Protein AF-A0A850VFR0-F1 (afdb_monomer_lite)

Foldseek 3Di:
DDPVVVVVVVVVVVVVVVVVVVVVVVVVVVVVQVVQLVVLVVVLVVVVVVQVVVCCCQCPVVVHDDDRDDDPSSPDRDDPD

Secondary structure (DSSP, 8-state):
--HHHHHHHHHHHHHHHHHHHHHHHHHHHHHHHHHHHHHHHHHHHHHHHHHHHHHHIIIIIS---------GGGS-S----

pLDDT: mean 93.56, std 8.0, range [52.59, 98.06]

Sequence (81 aa):
QSLESELERVTGLFQETRSRMRHLMRSSAERFRQVWLVNEEEAKALIREALDADRIIHVQQLGMPWEEPHFWFMDNVGPLG

Organism: NCBI:txid667144

InterPro domains:
  IPR039750 Dynein regulatory complex protein [PTHR21625] (1-79)

Structure (mmCIF, N/CA/C/O backbone):
data_AF-A0A850VFR0-F1
#
_entry.id   AF-A0A850VFR0-F1
#
loop_
_atom_site.group_PDB
_atom_site.id
_atom_site.type_symbol
_atom_site.label_atom_id
_atom_site.label_alt_id
_atom_site.label_comp_id
_atom_site.label_asym_id
_atom_site.label_entity_id
_atom_site.label_seq_id
_atom_site.pdbx_PDB_ins_code
_atom_site.Cartn_x
_atom_site.Cartn_y
_atom_site.Cartn_z
_atom_site.occupancy
_atom_site.B_iso_or_equiv
_atom_site.auth_seq_id
_atom_site.auth_comp_id
_atom_site.auth_asym_id
_atom_site.auth_atom_id
_atom_site.pdbx_PDB_model_num
ATOM 1 N N . GLN A 1 1 ? -23.274 6.140 50.455 1.00 65.62 1 GLN A N 1
ATOM 2 C CA . GLN A 1 1 ? -23.292 5.673 49.052 1.00 65.62 1 GLN A CA 1
ATOM 3 C C . GLN A 1 1 ? -23.440 4.157 49.088 1.00 65.62 1 GLN A C 1
ATOM 5 O O . GLN A 1 1 ? -22.845 3.554 49.971 1.00 65.62 1 GLN A O 1
ATOM 10 N N . SER A 1 2 ? -24.307 3.572 48.254 1.00 90.31 2 SER A N 1
ATOM 11 C CA . SER A 1 2 ? -24.587 2.123 48.251 1.00 90.31 2 SER A CA 1
ATOM 12 C C . SER A 1 2 ? -23.723 1.409 47.212 1.00 90.31 2 SER A C 1
ATOM 14 O O . SER A 1 2 ? -23.480 1.965 46.141 1.00 90.31 2 SER A O 1
ATOM 16 N N . LEU A 1 3 ? -23.326 0.170 47.508 1.00 93.12 3 LEU A N 1
ATOM 17 C CA . LEU A 1 3 ? -22.549 -0.700 46.621 1.00 93.12 3 LEU A CA 1
ATOM 18 C C . LEU A 1 3 ? -23.236 -0.903 45.254 1.00 93.12 3 LEU A C 1
ATOM 20 O O . LEU A 1 3 ? -22.573 -0.932 44.222 1.00 93.12 3 LEU A O 1
ATOM 24 N N . GLU A 1 4 ? -24.571 -0.979 45.231 1.00 95.19 4 GLU A N 1
ATOM 25 C CA . GLU A 1 4 ? -25.363 -1.089 43.994 1.00 95.19 4 GLU A CA 1
ATOM 26 C C . GLU A 1 4 ? -25.195 0.128 43.076 1.00 95.19 4 GLU A C 1
ATOM 28 O O . GLU A 1 4 ? -25.038 -0.023 41.867 1.00 95.19 4 GLU A O 1
ATOM 33 N N . S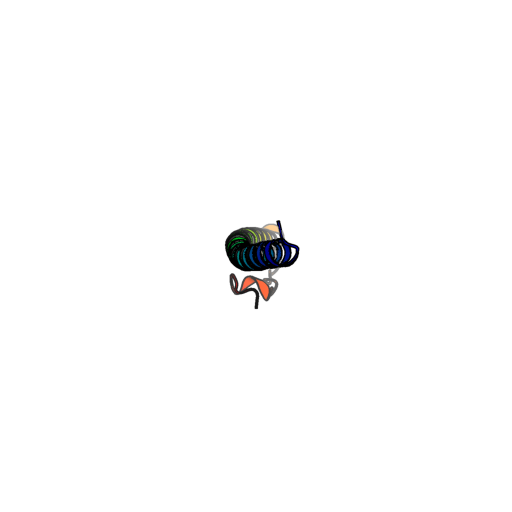ER A 1 5 ? -25.155 1.335 43.649 1.00 94.62 5 SER A N 1
ATOM 34 C CA . SER A 1 5 ? -24.970 2.570 42.878 1.00 94.62 5 SER A CA 1
ATOM 35 C C . SER A 1 5 ? -23.570 2.644 42.261 1.00 94.62 5 SER A C 1
ATOM 37 O O . SER A 1 5 ? -23.405 3.106 41.130 1.00 94.62 5 SER A O 1
ATOM 39 N N . GLU A 1 6 ? -22.551 2.153 42.970 1.00 95.56 6 GLU A N 1
ATOM 40 C CA . GLU A 1 6 ? -21.197 2.059 42.421 1.00 95.56 6 GLU A CA 1
ATOM 41 C C . GLU A 1 6 ? -21.100 1.009 41.310 1.00 95.56 6 GLU A C 1
ATOM 43 O O . GLU A 1 6 ? -20.468 1.273 40.285 1.00 95.56 6 GLU A O 1
ATOM 48 N N . LEU A 1 7 ? -21.760 -0.142 41.472 1.00 96.25 7 LEU A N 1
ATOM 49 C CA . LEU A 1 7 ? -21.811 -1.196 40.459 1.00 96.25 7 LEU A CA 1
ATOM 50 C C . LEU A 1 7 ? -22.483 -0.715 39.165 1.00 96.25 7 LEU A C 1
ATOM 52 O O . LEU A 1 7 ? -21.954 -0.944 38.073 1.00 96.25 7 LEU A O 1
ATOM 56 N N . GLU A 1 8 ? -23.615 -0.019 39.271 1.00 96.75 8 GLU A N 1
ATOM 57 C CA . GLU A 1 8 ? -24.318 0.556 38.121 1.00 96.75 8 GLU A CA 1
ATOM 58 C C . GLU A 1 8 ? -23.443 1.590 37.401 1.00 96.75 8 GLU A C 1
ATOM 60 O O . GLU A 1 8 ? -23.270 1.531 36.179 1.00 96.75 8 GLU A O 1
ATOM 65 N N . ARG A 1 9 ? -22.787 2.475 38.163 1.00 97.00 9 ARG A N 1
ATOM 66 C CA . ARG A 1 9 ? -21.860 3.475 37.619 1.00 97.00 9 ARG A CA 1
ATOM 67 C C . ARG A 1 9 ? -20.696 2.828 36.869 1.00 97.00 9 ARG A C 1
ATOM 69 O O . ARG A 1 9 ? -20.377 3.241 35.754 1.00 97.00 9 ARG A O 1
ATOM 76 N N . VAL A 1 10 ? -20.052 1.821 37.462 1.00 97.19 10 VAL A N 1
ATOM 77 C CA . VAL A 1 10 ? -18.927 1.104 36.836 1.00 97.19 10 VAL A CA 1
ATOM 78 C C . VAL A 1 10 ? -19.385 0.375 35.572 1.00 97.19 10 VAL A C 1
ATOM 80 O O . VAL A 1 10 ? -18.697 0.422 34.551 1.00 97.19 10 VAL A O 1
ATOM 83 N N . THR A 1 11 ? -20.571 -0.231 35.600 1.00 97.81 11 THR A N 1
ATOM 84 C CA . THR A 1 11 ? -21.154 -0.898 34.431 1.00 97.81 11 THR A CA 1
ATOM 85 C C . THR A 1 11 ? -21.418 0.092 33.295 1.00 97.81 11 THR A C 1
ATOM 87 O O . THR A 1 11 ? -21.077 -0.1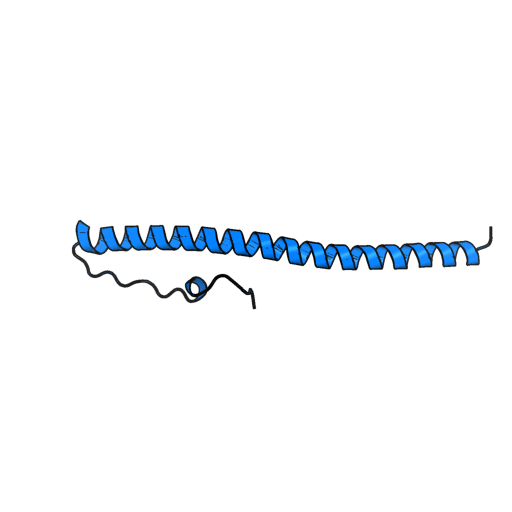94 32.145 1.00 97.81 11 THR A O 1
ATOM 90 N N . GLY A 1 12 ? -21.950 1.279 33.601 1.00 97.62 12 GLY A N 1
ATOM 91 C CA . GLY A 1 12 ? -22.145 2.355 32.626 1.00 97.62 12 GLY A CA 1
ATOM 92 C C . GLY A 1 12 ? -20.836 2.793 31.965 1.00 97.62 12 GLY A C 1
ATOM 93 O O . GLY A 1 12 ? -20.735 2.810 30.735 1.00 97.62 12 GLY A O 1
ATOM 94 N N . LEU A 1 13 ? -19.798 3.043 32.770 1.00 97.62 13 LEU A N 1
ATOM 95 C CA . LEU A 1 13 ? -18.466 3.415 32.273 1.00 97.62 13 LEU A CA 1
ATOM 96 C C . LEU A 1 13 ? -17.849 2.329 31.382 1.00 97.62 13 LEU A C 1
ATOM 98 O O . LEU A 1 13 ? -17.220 2.635 30.363 1.00 97.62 13 LEU A O 1
ATOM 102 N N . PHE A 1 14 ? -18.044 1.056 31.733 1.00 97.62 14 PHE A N 1
ATOM 103 C CA . PHE A 1 14 ? -17.567 -0.062 30.926 1.00 97.62 14 PHE A CA 1
ATOM 104 C C . PHE A 1 14 ? -18.259 -0.110 29.559 1.00 97.62 14 PHE A C 1
ATOM 106 O O . PHE A 1 14 ? -17.591 -0.248 28.531 1.00 97.62 14 PHE A O 1
ATOM 113 N N . GLN A 1 15 ? -19.587 0.039 29.518 1.00 98.06 15 GLN A N 1
ATOM 114 C CA . GLN A 1 15 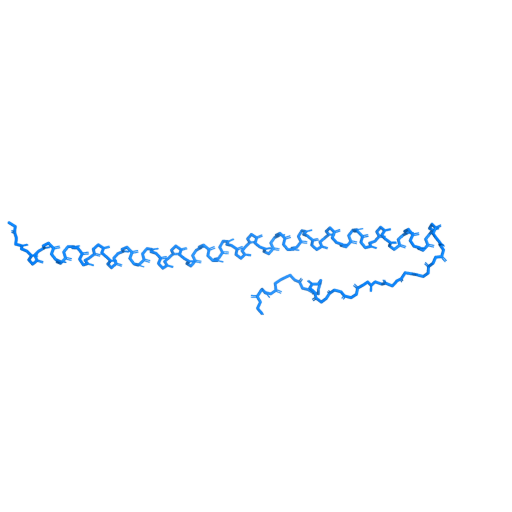? -20.330 0.028 28.256 1.00 98.06 15 GLN A CA 1
ATOM 115 C C . GLN A 1 15 ? -19.949 1.200 27.353 1.00 98.06 15 GLN A C 1
ATOM 117 O O . GLN A 1 15 ? -19.767 1.012 26.146 1.00 98.06 15 GLN A O 1
ATOM 122 N N . GLU A 1 16 ? -19.768 2.384 27.933 1.00 97.81 16 GLU A N 1
ATOM 123 C CA . GLU A 1 16 ? -19.313 3.562 27.206 1.00 97.81 16 GLU A CA 1
ATOM 124 C C . GLU A 1 16 ? -17.908 3.354 26.625 1.00 97.81 16 GLU A C 1
ATOM 126 O O . GLU A 1 16 ? -17.697 3.549 25.424 1.00 97.81 16 GLU A O 1
ATOM 131 N N . THR A 1 17 ? -16.967 2.874 27.442 1.00 97.94 17 THR A N 1
ATOM 132 C CA . THR A 1 17 ? -15.596 2.559 27.009 1.00 97.94 17 THR A CA 1
ATOM 133 C C . THR A 1 17 ? -15.601 1.546 25.868 1.00 97.94 17 THR A C 1
ATOM 135 O O . THR A 1 17 ? -14.965 1.764 24.835 1.00 97.94 17 THR A O 1
ATOM 138 N N . ARG A 1 18 ? -16.388 0.472 26.000 1.00 97.62 18 ARG A N 1
ATOM 139 C CA . ARG A 1 18 ? -16.539 -0.552 24.961 1.00 97.62 18 ARG A CA 1
ATOM 140 C C . ARG A 1 18 ? -17.102 0.033 23.664 1.00 97.62 18 ARG A C 1
ATOM 142 O O . ARG A 1 18 ? -16.668 -0.351 22.579 1.00 97.62 18 ARG A O 1
ATOM 149 N N . SER A 1 19 ? -18.051 0.963 23.758 1.00 97.75 19 SER A N 1
ATOM 150 C CA . SER A 1 19 ? -18.601 1.649 22.587 1.00 97.75 19 SER A CA 1
ATOM 151 C C . SER A 1 19 ? -17.547 2.503 21.884 1.00 97.75 19 SER A C 1
ATOM 153 O O . SER A 1 19 ? -17.338 2.355 20.678 1.00 97.75 19 SER A O 1
ATOM 155 N N . ARG A 1 20 ? -16.810 3.321 22.644 1.00 97.88 20 ARG A N 1
ATOM 156 C CA . ARG A 1 20 ? -15.716 4.153 22.122 1.00 97.88 20 ARG A CA 1
ATOM 157 C C . ARG A 1 20 ? -14.632 3.308 21.450 1.00 97.88 20 ARG A C 1
ATOM 159 O O . ARG A 1 20 ? -14.201 3.651 20.354 1.00 97.88 20 ARG A O 1
ATOM 166 N N . MET A 1 21 ? -14.255 2.171 22.041 1.00 97.38 21 MET A N 1
ATOM 167 C CA . MET A 1 21 ? -13.288 1.241 21.443 1.00 97.38 21 MET A CA 1
ATOM 168 C C . MET A 1 21 ? -13.742 0.728 20.074 1.00 97.38 21 MET A C 1
ATOM 170 O O . MET A 1 21 ? -12.957 0.756 19.131 1.00 97.38 21 MET A O 1
ATOM 174 N N . ARG A 1 22 ? -15.011 0.323 19.917 1.00 97.75 22 ARG A N 1
ATOM 175 C CA . ARG A 1 22 ? -15.530 -0.120 18.609 1.00 97.75 22 ARG A CA 1
ATOM 176 C C . ARG A 1 22 ? -15.443 0.979 17.550 1.00 97.75 22 ARG A C 1
ATOM 178 O O . ARG A 1 22 ? -15.052 0.703 16.417 1.00 97.75 22 ARG A O 1
ATOM 185 N N . HIS A 1 23 ? -15.789 2.213 17.914 1.00 96.88 23 HIS A N 1
ATOM 186 C CA . HIS A 1 23 ? -15.681 3.354 17.004 1.00 96.88 23 HIS A CA 1
ATOM 187 C C . HIS A 1 23 ? -14.229 3.634 16.608 1.00 96.88 23 HIS A C 1
ATOM 189 O O . HIS A 1 23 ? -13.951 3.813 15.422 1.00 96.88 23 HIS A O 1
ATOM 195 N N . LEU A 1 24 ? -13.305 3.601 17.575 1.00 97.12 24 LEU A N 1
ATOM 196 C CA . LEU A 1 24 ? -11.876 3.769 17.319 1.00 97.12 24 LEU A CA 1
ATOM 197 C C . LEU A 1 24 ? -11.344 2.680 16.390 1.00 97.12 24 LEU A C 1
ATOM 199 O O . LEU A 1 24 ? -10.748 3.009 15.375 1.00 97.12 24 LEU A O 1
ATOM 203 N N . MET A 1 25 ? -11.629 1.404 16.660 1.00 97.12 25 MET A N 1
ATOM 204 C CA . MET A 1 25 ? -11.184 0.299 15.802 1.00 97.12 25 MET A CA 1
ATOM 205 C C . MET A 1 25 ? -11.672 0.458 14.359 1.00 97.12 25 MET A C 1
ATOM 207 O O . MET A 1 25 ? -10.901 0.257 13.422 1.00 97.12 25 MET A O 1
ATOM 211 N N . ARG A 1 26 ? -12.934 0.865 14.170 1.00 96.19 26 ARG A N 1
ATOM 212 C CA . ARG A 1 26 ? -13.493 1.107 12.834 1.00 96.19 26 ARG A CA 1
ATOM 213 C C . ARG A 1 26 ? -12.773 2.250 12.120 1.00 96.19 26 ARG A C 1
ATOM 215 O O . ARG A 1 26 ? -12.361 2.078 10.976 1.00 96.19 26 ARG A O 1
ATOM 222 N N . SER A 1 27 ? -12.603 3.385 12.798 1.00 96.25 27 SER A N 1
ATOM 223 C CA . SER A 1 27 ? -11.925 4.558 12.237 1.00 96.25 27 SER A CA 1
ATOM 224 C C . SER A 1 27 ? -10.451 4.275 11.937 1.00 96.25 27 SER A C 1
ATOM 226 O O . SER A 1 27 ? -9.959 4.643 10.873 1.00 96.25 27 SER A O 1
ATOM 228 N N . SER A 1 28 ? -9.754 3.559 12.820 1.00 96.31 28 SER A N 1
ATOM 229 C CA . SER A 1 28 ? -8.368 3.146 12.608 1.00 96.31 28 SER A CA 1
ATOM 230 C C . SER A 1 28 ? -8.230 2.227 11.398 1.00 96.31 28 SER A C 1
ATOM 232 O O . SER A 1 28 ? -7.335 2.443 10.588 1.00 96.31 28 SER A O 1
ATOM 234 N N . ALA A 1 29 ? -9.123 1.247 11.230 1.00 94.19 29 ALA A N 1
ATOM 235 C CA . ALA A 1 29 ? -9.101 0.348 10.076 1.00 94.19 29 ALA A CA 1
ATOM 236 C C . ALA A 1 29 ? -9.397 1.073 8.751 1.00 94.19 29 ALA A C 1
ATOM 238 O O . ALA A 1 29 ? -8.863 0.709 7.705 1.00 94.19 29 ALA A O 1
ATOM 239 N N . GLU A 1 30 ? -10.258 2.089 8.775 1.00 93.81 30 GLU A N 1
ATOM 240 C CA . GLU A 1 30 ? -10.523 2.944 7.616 1.00 93.81 30 GLU A CA 1
ATOM 241 C C . GLU A 1 30 ? -9.316 3.820 7.271 1.00 93.81 30 GLU A C 1
ATOM 243 O O . GLU A 1 30 ? -8.860 3.808 6.129 1.00 93.81 30 GLU A O 1
ATOM 248 N N . ARG A 1 31 ? -8.739 4.502 8.266 1.00 95.44 31 ARG A N 1
ATOM 249 C CA . ARG A 1 31 ? -7.544 5.333 8.081 1.00 95.44 31 ARG A CA 1
ATOM 250 C C . ARG A 1 31 ? -6.355 4.511 7.592 1.00 95.44 31 ARG A C 1
ATOM 252 O O . ARG A 1 31 ? -5.637 4.950 6.701 1.00 95.44 31 ARG A O 1
ATOM 259 N N . PHE A 1 32 ? -6.155 3.321 8.157 1.00 94.31 32 PHE A N 1
ATOM 260 C CA . PHE A 1 32 ? -5.112 2.403 7.713 1.00 94.31 32 PHE A CA 1
ATOM 261 C C . PHE A 1 32 ? -5.288 2.043 6.236 1.00 94.31 32 PHE A C 1
ATOM 263 O O . PHE A 1 32 ? -4.337 2.162 5.474 1.00 94.31 32 PHE A O 1
ATOM 270 N N . ARG A 1 33 ? -6.508 1.678 5.813 1.00 93.25 33 ARG A N 1
ATOM 271 C CA . ARG A 1 33 ? -6.794 1.366 4.405 1.00 93.25 33 ARG A CA 1
ATOM 272 C C . ARG A 1 33 ? -6.522 2.544 3.476 1.00 93.25 33 ARG A C 1
ATOM 274 O O . ARG A 1 33 ? -5.942 2.340 2.421 1.00 93.25 33 ARG A O 1
ATOM 281 N N . GLN A 1 34 ? -6.903 3.759 3.864 1.00 93.19 34 GLN A N 1
ATOM 282 C CA . GLN A 1 34 ? -6.636 4.954 3.058 1.00 93.19 34 GLN A CA 1
ATOM 283 C C . GLN A 1 34 ? -5.134 5.170 2.845 1.00 93.19 34 GLN A C 1
ATOM 285 O O . GLN A 1 34 ? -4.699 5.339 1.712 1.00 93.19 34 GLN A O 1
ATOM 290 N N . VAL A 1 35 ? -4.342 5.119 3.921 1.00 95.62 35 VAL A N 1
ATOM 291 C CA . VAL A 1 35 ? -2.881 5.282 3.837 1.00 95.62 35 VAL A CA 1
ATOM 292 C C . VAL A 1 35 ? -2.247 4.146 3.039 1.00 95.62 35 VAL A C 1
ATOM 294 O O . VAL A 1 35 ? -1.365 4.386 2.224 1.00 95.62 35 VAL A O 1
ATOM 297 N N . TRP A 1 36 ? -2.717 2.916 3.242 1.00 94.38 36 TRP A N 1
ATOM 298 C CA . TRP A 1 36 ? -2.224 1.762 2.505 1.00 94.38 36 TRP A CA 1
ATOM 299 C C . TRP A 1 36 ? -2.408 1.922 0.995 1.00 94.38 36 TRP A C 1
ATOM 301 O O . TRP A 1 36 ? -1.449 1.724 0.261 1.00 94.38 36 TRP A O 1
ATOM 311 N N . LEU A 1 37 ? -3.604 2.306 0.536 1.00 93.81 37 LEU A N 1
ATOM 312 C CA . LEU A 1 37 ? -3.897 2.437 -0.896 1.00 93.81 37 LEU A CA 1
ATOM 313 C C . LEU A 1 37 ? -3.001 3.476 -1.574 1.00 93.81 37 LEU A C 1
ATOM 315 O O . LEU A 1 37 ? -2.491 3.218 -2.659 1.00 93.81 37 LEU A O 1
ATOM 319 N N . VAL A 1 38 ? -2.766 4.613 -0.913 1.00 94.94 38 VAL A N 1
ATOM 320 C CA . VAL A 1 38 ? -1.868 5.656 -1.432 1.00 94.94 38 VAL A CA 1
ATOM 321 C C . VAL A 1 38 ? -0.434 5.133 -1.533 1.00 94.94 38 VAL A C 1
ATOM 323 O O . VAL A 1 38 ? 0.204 5.277 -2.571 1.00 94.94 38 VAL A O 1
ATOM 326 N N . ASN A 1 39 ? 0.059 4.467 -0.486 1.00 96.19 39 ASN A N 1
ATOM 327 C CA . ASN A 1 39 ? 1.413 3.913 -0.488 1.00 96.19 39 ASN A CA 1
ATOM 328 C C . ASN A 1 39 ? 1.580 2.790 -1.523 1.00 96.19 39 ASN A C 1
ATOM 330 O O . ASN A 1 39 ? 2.638 2.655 -2.130 1.00 96.19 39 ASN A O 1
ATOM 334 N N . GLU A 1 40 ? 0.554 1.958 -1.702 1.00 95.56 40 GLU A N 1
ATOM 335 C CA . GLU A 1 40 ? 0.537 0.879 -2.686 1.00 95.56 40 GLU A CA 1
ATOM 336 C C . GLU A 1 40 ? 0.599 1.435 -4.111 1.00 95.56 40 GLU A C 1
ATOM 338 O O . GLU A 1 40 ? 1.366 0.934 -4.932 1.00 95.56 40 GLU A O 1
ATOM 343 N N . GLU A 1 41 ? -0.168 2.487 -4.397 1.00 95.06 41 GLU A N 1
ATOM 344 C CA . GLU A 1 41 ? -0.131 3.187 -5.680 1.00 95.06 41 GLU A CA 1
ATOM 345 C C . GLU A 1 41 ? 1.250 3.799 -5.954 1.00 95.06 41 GLU A C 1
ATOM 347 O O . GLU A 1 41 ? 1.820 3.575 -7.025 1.00 95.06 41 GLU A O 1
ATOM 352 N N . GLU A 1 42 ? 1.823 4.496 -4.970 1.00 96.94 42 GLU A N 1
ATOM 353 C CA . GLU A 1 42 ? 3.147 5.117 -5.076 1.00 96.94 42 GLU A CA 1
ATOM 354 C C . GLU A 1 42 ? 4.253 4.073 -5.291 1.00 96.94 42 GLU A C 1
ATOM 356 O O . GLU A 1 42 ? 5.069 4.196 -6.206 1.00 96.94 42 GLU A O 1
ATOM 361 N N . ALA A 1 43 ? 4.246 2.986 -4.515 1.00 96.44 43 ALA A N 1
ATOM 362 C CA . ALA A 1 43 ? 5.208 1.901 -4.676 1.00 96.44 43 ALA A CA 1
ATOM 363 C C . ALA A 1 43 ? 5.115 1.254 -6.067 1.00 96.44 43 ALA A C 1
ATOM 365 O O . ALA A 1 43 ? 6.138 0.968 -6.690 1.00 96.44 43 ALA A O 1
ATOM 366 N N . LYS A 1 44 ? 3.901 1.051 -6.591 1.00 95.69 44 LYS A N 1
ATOM 367 C CA . LYS A 1 44 ? 3.697 0.485 -7.934 1.00 95.69 44 LYS A CA 1
ATOM 368 C C . LYS A 1 44 ? 4.145 1.430 -9.039 1.00 95.69 44 LYS A C 1
ATOM 370 O O . LYS A 1 44 ? 4.648 0.958 -10.057 1.00 95.69 44 LYS A O 1
ATOM 375 N N . ALA A 1 45 ? 3.999 2.740 -8.855 1.00 96.69 45 ALA A N 1
ATOM 376 C CA . ALA A 1 45 ? 4.555 3.723 -9.779 1.00 96.69 45 ALA A CA 1
ATOM 377 C C . ALA A 1 45 ? 6.088 3.611 -9.849 1.00 96.69 45 ALA A C 1
ATOM 379 O O . ALA A 1 45 ? 6.634 3.472 -10.942 1.00 96.69 45 ALA A O 1
ATOM 380 N N . LEU A 1 46 ? 6.762 3.527 -8.698 1.00 98.06 46 LEU A N 1
ATOM 381 C CA . LEU A 1 46 ? 8.217 3.340 -8.637 1.00 98.06 46 LEU A CA 1
ATOM 382 C C . LEU A 1 46 ? 8.674 2.027 -9.288 1.00 98.06 46 LEU A C 1
ATOM 384 O O . LEU A 1 46 ? 9.689 1.995 -9.982 1.00 98.06 46 LEU A O 1
ATOM 388 N N . ILE A 1 47 ? 7.922 0.937 -9.106 1.00 96.56 47 ILE A N 1
ATOM 389 C CA . ILE A 1 47 ? 8.229 -0.340 -9.766 1.00 96.56 47 ILE A CA 1
ATOM 390 C C . ILE A 1 47 ? 8.135 -0.198 -11.290 1.00 96.56 47 ILE A C 1
ATOM 392 O O . ILE A 1 47 ? 9.010 -0.697 -11.993 1.00 96.56 47 ILE A O 1
ATOM 396 N N . ARG A 1 48 ? 7.121 0.503 -11.816 1.00 96.38 48 ARG A N 1
ATOM 397 C CA . ARG A 1 48 ? 6.994 0.748 -13.265 1.00 96.38 48 ARG A CA 1
ATOM 398 C C . ARG A 1 48 ? 8.167 1.556 -13.814 1.00 96.38 48 ARG A C 1
ATOM 400 O O . ARG A 1 48 ? 8.681 1.217 -14.874 1.00 96.38 48 ARG A O 1
ATOM 407 N N . GLU A 1 49 ? 8.617 2.577 -13.088 1.00 98.06 49 GLU A N 1
ATOM 408 C CA . GLU A 1 49 ? 9.808 3.348 -13.465 1.00 98.06 49 GLU A CA 1
ATOM 409 C C . GLU A 1 49 ? 11.064 2.467 -13.502 1.00 98.06 49 GLU A C 1
ATOM 411 O O . GLU A 1 49 ? 11.849 2.534 -14.449 1.00 98.06 49 GLU A O 1
ATOM 416 N N . ALA A 1 50 ? 11.233 1.589 -12.510 1.00 97.62 50 ALA A N 1
ATOM 417 C CA . ALA A 1 50 ? 12.349 0.650 -12.473 1.00 97.62 50 ALA A CA 1
ATOM 418 C C . ALA A 1 50 ? 12.302 -0.362 -13.633 1.00 97.62 50 ALA A C 1
ATOM 420 O O . ALA A 1 50 ? 13.336 -0.638 -14.238 1.00 97.62 50 ALA A O 1
ATOM 421 N N . LEU A 1 51 ? 11.117 -0.883 -13.970 1.00 97.06 51 LEU A N 1
ATOM 422 C CA . LEU A 1 51 ? 10.925 -1.800 -15.098 1.00 97.06 51 LEU A CA 1
ATOM 423 C C . LEU A 1 51 ? 11.202 -1.126 -16.445 1.00 97.06 51 LEU A C 1
ATOM 425 O O . LEU A 1 51 ? 11.810 -1.742 -17.318 1.00 97.06 51 LEU A O 1
ATOM 429 N N . ASP A 1 52 ? 10.819 0.140 -16.621 1.00 97.12 52 ASP A N 1
ATOM 430 C CA . ASP A 1 52 ? 11.145 0.869 -17.849 1.00 97.12 52 ASP A CA 1
ATOM 431 C C . ASP A 1 52 ? 12.656 1.105 -17.986 1.00 97.12 52 ASP A C 1
ATOM 433 O O . ASP A 1 52 ? 13.226 0.889 -19.059 1.00 97.12 52 ASP A O 1
ATOM 437 N N . ALA A 1 53 ? 13.331 1.461 -16.889 1.00 97.94 53 ALA A N 1
ATOM 438 C CA . ALA A 1 53 ? 14.786 1.578 -16.873 1.00 97.94 53 ALA A CA 1
ATOM 439 C C . ALA A 1 53 ? 15.469 0.238 -17.203 1.00 97.94 53 ALA A C 1
ATOM 441 O O . ALA A 1 53 ? 16.387 0.197 -18.027 1.00 97.94 53 ALA A O 1
ATOM 442 N N . ASP A 1 54 ? 14.993 -0.859 -16.611 1.00 97.31 54 A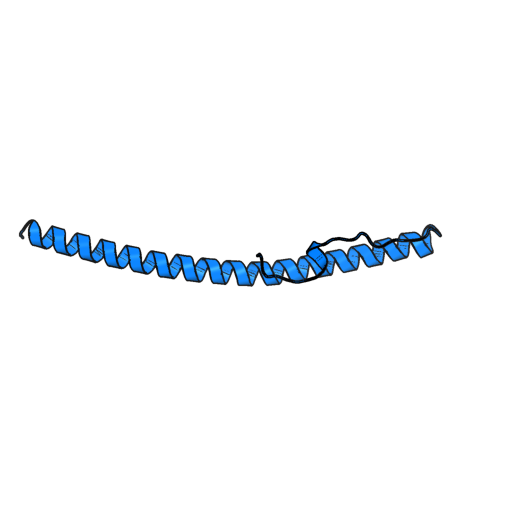SP A N 1
ATOM 443 C CA . ASP A 1 54 ? 15.492 -2.209 -16.871 1.00 97.31 54 ASP A CA 1
ATOM 444 C C . ASP A 1 54 ? 15.335 -2.601 -18.348 1.00 97.31 54 ASP A C 1
ATOM 446 O O . ASP A 1 54 ? 16.293 -3.045 -18.990 1.00 97.31 54 ASP A O 1
ATOM 450 N N . ARG A 1 55 ? 14.160 -2.329 -18.927 1.00 97.56 55 ARG A N 1
ATOM 451 C CA . ARG A 1 55 ? 13.875 -2.536 -20.351 1.00 97.56 55 ARG A CA 1
ATOM 452 C C . ARG A 1 55 ? 14.817 -1.741 -21.248 1.00 97.56 55 ARG A C 1
ATOM 454 O O . ARG A 1 55 ? 15.334 -2.280 -22.229 1.00 97.56 55 ARG A O 1
ATOM 461 N N . ILE A 1 56 ? 15.041 -0.463 -20.941 1.00 97.81 56 ILE A N 1
ATOM 462 C CA . ILE A 1 56 ? 15.940 0.406 -21.713 1.00 97.81 56 ILE A CA 1
ATOM 463 C C . ILE A 1 56 ? 17.367 -0.144 -21.689 1.00 97.81 56 ILE A C 1
ATOM 465 O O . ILE A 1 56 ? 18.000 -0.231 -22.741 1.00 97.81 56 ILE A O 1
ATOM 469 N N . ILE A 1 57 ? 17.867 -0.553 -20.522 1.00 97.69 57 ILE A N 1
ATOM 470 C CA . ILE A 1 57 ? 19.216 -1.112 -20.384 1.00 97.69 57 ILE A CA 1
ATOM 471 C C . ILE A 1 57 ? 19.344 -2.409 -21.192 1.00 97.69 57 ILE A C 1
ATOM 473 O O . ILE A 1 57 ? 20.271 -2.535 -21.996 1.00 97.69 57 ILE A O 1
ATOM 477 N N . HIS A 1 58 ? 18.397 -3.338 -21.045 1.00 98.06 58 HIS A N 1
ATOM 478 C CA . HIS A 1 58 ? 18.410 -4.613 -21.764 1.00 98.06 58 HIS A CA 1
ATOM 479 C C . HIS A 1 58 ? 18.409 -4.425 -23.281 1.00 98.06 58 HIS A C 1
ATOM 481 O O . HIS A 1 58 ? 19.290 -4.940 -23.974 1.00 98.06 58 HIS A O 1
ATOM 487 N N . VAL A 1 59 ? 17.458 -3.645 -23.796 1.00 97.25 59 VAL A N 1
ATOM 488 C CA . VAL A 1 59 ? 17.260 -3.508 -25.241 1.00 97.25 59 VAL A CA 1
ATOM 489 C C . VAL A 1 59 ? 18.327 -2.619 -25.872 1.00 97.25 59 VAL A C 1
ATOM 491 O O . VAL A 1 59 ? 18.867 -2.964 -26.920 1.00 97.25 59 VAL A O 1
ATOM 494 N N . GLN A 1 60 ? 18.633 -1.468 -25.265 1.00 95.88 60 GLN A N 1
ATOM 495 C CA . GLN A 1 60 ? 19.484 -0.461 -25.906 1.00 95.88 60 GLN A CA 1
ATOM 496 C C . GLN A 1 60 ? 20.966 -0.648 -25.595 1.00 95.88 60 GLN A C 1
ATOM 498 O O . GLN A 1 60 ? 21.788 -0.483 -26.491 1.00 95.88 60 GLN A O 1
ATOM 503 N N . GLN A 1 61 ? 21.321 -0.964 -24.346 1.00 94.88 61 GLN A N 1
ATOM 504 C CA . GLN A 1 61 ? 22.730 -1.046 -23.938 1.00 94.88 61 GLN A CA 1
ATOM 505 C C . GLN A 1 61 ? 23.302 -2.446 -24.142 1.00 94.88 61 GLN A C 1
ATOM 507 O O . GLN A 1 61 ? 24.455 -2.589 -24.541 1.00 94.88 61 GLN A O 1
ATOM 512 N N . LEU A 1 62 ? 22.500 -3.480 -23.877 1.00 96.62 62 LEU A N 1
ATOM 513 C CA . LEU A 1 62 ? 22.952 -4.871 -23.941 1.00 96.62 62 LEU A CA 1
ATOM 514 C C . LEU A 1 62 ? 22.566 -5.567 -25.254 1.00 96.62 62 LEU A C 1
ATOM 516 O O . LEU A 1 62 ? 23.133 -6.610 -25.574 1.00 96.62 62 LEU A O 1
ATOM 520 N N . GLY A 1 63 ? 21.624 -5.005 -26.020 1.00 96.00 63 GLY A N 1
ATOM 521 C CA . GLY A 1 63 ? 21.125 -5.606 -27.260 1.00 96.00 63 GLY A CA 1
ATOM 522 C C . GLY A 1 63 ? 20.399 -6.937 -27.038 1.00 96.00 63 GLY A C 1
ATOM 523 O O . GLY A 1 63 ? 20.354 -7.770 -27.943 1.00 96.00 63 GLY A O 1
ATOM 524 N N . MET A 1 64 ? 19.865 -7.158 -25.834 1.00 96.50 64 MET A N 1
ATOM 525 C CA . MET A 1 64 ? 19.163 -8.379 -25.448 1.00 96.50 64 MET A CA 1
ATOM 526 C C . MET A 1 64 ? 17.645 -8.161 -25.456 1.00 96.50 64 MET A C 1
ATOM 528 O O . MET A 1 64 ? 17.182 -7.054 -25.167 1.00 96.50 64 MET A O 1
ATOM 532 N N . PRO A 1 65 ? 16.847 -9.199 -25.765 1.00 95.75 65 PRO A N 1
ATOM 533 C CA . PRO A 1 65 ? 15.404 -9.119 -25.589 1.00 95.75 65 PRO A CA 1
ATOM 534 C C . PRO A 1 65 ? 15.071 -8.918 -24.106 1.00 95.75 65 PRO A C 1
ATOM 536 O O . PRO A 1 65 ? 15.697 -9.520 -23.234 1.00 95.75 65 PRO A O 1
ATOM 539 N N . TRP A 1 66 ? 14.081 -8.070 -23.840 1.00 97.50 66 TR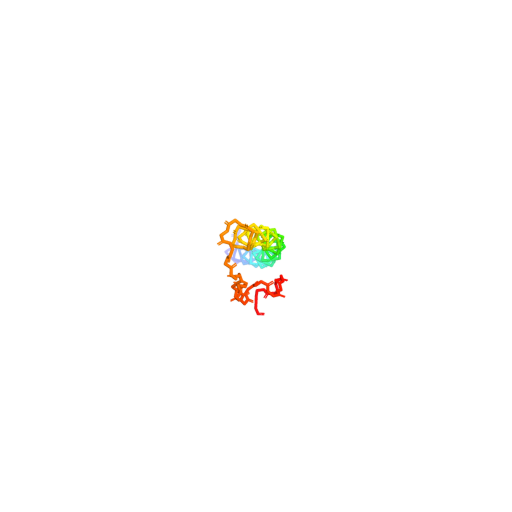P A N 1
ATOM 540 C CA . TRP A 1 66 ? 13.538 -7.855 -22.504 1.00 97.50 66 TRP A CA 1
ATOM 541 C C . TRP A 1 66 ? 12.135 -8.444 -22.419 1.00 97.50 66 TRP A C 1
ATOM 543 O O . TRP A 1 66 ? 11.302 -8.180 -23.290 1.00 97.50 66 TRP A O 1
ATOM 553 N N . GLU A 1 67 ? 11.884 -9.214 -21.366 1.00 95.19 67 GLU A N 1
ATOM 554 C CA . GLU A 1 67 ? 10.572 -9.759 -21.036 1.00 95.19 67 GLU A CA 1
ATOM 555 C C . GLU A 1 67 ? 10.129 -9.181 -19.696 1.00 95.19 67 GLU A C 1
ATOM 557 O O . GLU A 1 67 ? 10.850 -9.276 -18.702 1.00 95.19 67 GLU A O 1
ATOM 562 N N . GLU A 1 68 ? 8.944 -8.573 -19.674 1.00 93.00 68 GLU A N 1
ATOM 563 C CA . GLU A 1 68 ? 8.403 -7.993 -18.450 1.00 93.00 68 GLU A CA 1
ATOM 564 C C . GLU A 1 68 ? 8.100 -9.099 -17.425 1.00 93.00 68 GLU A C 1
ATOM 566 O O . GLU A 1 68 ? 7.364 -10.044 -17.737 1.00 93.00 68 GLU A O 1
ATOM 571 N N . PRO A 1 69 ? 8.620 -9.004 -16.190 1.00 92.62 69 PRO A N 1
ATOM 572 C CA . PRO A 1 69 ? 8.277 -9.949 -15.143 1.00 92.62 69 PRO A CA 1
ATOM 573 C C . PRO A 1 69 ? 6.796 -9.831 -14.769 1.00 92.62 69 PRO A C 1
ATOM 575 O O . PRO A 1 69 ? 6.306 -8.760 -14.415 1.00 92.62 69 PRO A O 1
ATOM 578 N N . HIS A 1 70 ? 6.078 -10.953 -14.789 1.00 89.44 70 HIS A N 1
ATOM 579 C CA . HIS A 1 70 ? 4.667 -10.965 -14.417 1.00 89.44 70 HIS A CA 1
ATOM 580 C C . HIS A 1 70 ? 4.491 -10.934 -12.892 1.00 89.44 70 HIS A C 1
ATOM 582 O O . HIS A 1 70 ? 4.619 -11.951 -12.201 1.00 89.44 70 HIS A O 1
ATOM 588 N N . PHE A 1 71 ? 4.151 -9.760 -12.367 1.00 89.38 71 PHE A N 1
ATOM 589 C CA . PHE A 1 71 ? 3.836 -9.557 -10.959 1.00 89.38 71 PHE A CA 1
ATOM 590 C C . PHE A 1 71 ? 2.324 -9.431 -10.761 1.00 89.38 71 PHE A C 1
ATOM 592 O O . PHE A 1 71 ? 1.755 -8.371 -10.993 1.00 89.38 71 PHE A O 1
ATOM 599 N N . TRP A 1 72 ? 1.684 -10.485 -10.244 1.00 89.12 72 TRP A N 1
ATOM 600 C CA . TRP A 1 72 ? 0.232 -10.531 -9.974 1.00 89.12 72 TRP A CA 1
ATOM 601 C C . TRP A 1 72 ? -0.287 -9.362 -9.122 1.00 89.12 72 TRP A C 1
ATOM 603 O O . TRP A 1 72 ? -1.456 -8.997 -9.183 1.00 89.12 72 TRP A O 1
ATOM 613 N N . PHE A 1 73 ? 0.573 -8.776 -8.287 1.00 86.81 73 PHE A N 1
ATOM 614 C CA . PHE A 1 73 ? 0.203 -7.653 -7.438 1.00 86.81 73 PHE A CA 1
ATOM 615 C C . PHE A 1 73 ? 0.232 -6.316 -8.183 1.00 86.81 73 PHE A C 1
ATOM 617 O O . PHE A 1 73 ? -0.171 -5.330 -7.592 1.00 86.81 73 PHE A O 1
ATOM 624 N N . MET A 1 74 ? 0.708 -6.226 -9.428 1.00 91.44 74 MET A N 1
ATOM 625 C CA . MET A 1 74 ? 0.777 -4.970 -10.194 1.00 91.44 74 MET A CA 1
ATOM 626 C C . MET A 1 74 ? -0.523 -4.640 -10.945 1.00 91.44 74 MET A C 1
ATOM 628 O O . MET A 1 74 ? -0.670 -3.518 -11.438 1.00 91.44 74 MET A O 1
ATOM 632 N N . ASP A 1 75 ? -1.464 -5.586 -11.000 1.00 88.69 75 ASP A N 1
ATOM 633 C CA . ASP A 1 75 ? -2.660 -5.528 -11.852 1.00 88.69 75 ASP A CA 1
ATOM 634 C C . ASP A 1 75 ? -3.758 -4.588 -11.330 1.00 88.69 75 ASP A C 1
ATOM 636 O O . ASP A 1 75 ? -4.641 -4.166 -12.077 1.00 88.69 75 ASP A O 1
ATOM 640 N N . ASN A 1 76 ? -3.731 -4.244 -10.044 1.00 87.62 76 ASN A N 1
ATOM 641 C CA . ASN A 1 76 ? -4.728 -3.390 -9.398 1.00 87.62 76 ASN A CA 1
ATOM 642 C C . ASN A 1 76 ? -4.093 -2.519 -8.309 1.00 87.62 76 ASN A C 1
ATOM 644 O O . ASN A 1 76 ? -2.904 -2.625 -8.054 1.00 87.62 76 ASN A O 1
ATOM 648 N N . VAL A 1 77 ? -4.864 -1.631 -7.681 1.00 83.06 77 VAL A N 1
ATOM 649 C CA . VAL A 1 77 ? -4.528 -1.007 -6.391 1.00 83.06 77 VAL A CA 1
ATOM 650 C C . VAL A 1 77 ? -5.713 -1.290 -5.478 1.00 83.06 77 VAL A C 1
ATOM 652 O O . VAL A 1 77 ? -6.804 -0.755 -5.684 1.00 83.06 77 VAL A O 1
ATOM 655 N N . GLY A 1 78 ? -5.517 -2.189 -4.516 1.00 82.00 78 GLY A N 1
ATOM 656 C CA . GLY A 1 78 ? -6.598 -2.741 -3.701 1.00 82.00 78 GLY A CA 1
ATOM 657 C C . GLY A 1 78 ? -7.646 -3.592 -4.460 1.00 82.00 78 GLY A C 1
ATOM 658 O O . GLY A 1 78 ? -7.544 -3.793 -5.671 1.00 82.00 78 GLY A O 1
ATOM 659 N N . PRO A 1 79 ? -8.686 -4.082 -3.747 1.00 68.44 79 PRO A N 1
ATOM 660 C CA . PRO A 1 79 ? -8.742 -4.161 -2.293 1.00 68.44 79 PRO A CA 1
ATOM 661 C C . PRO A 1 79 ? -7.778 -5.236 -1.778 1.00 68.44 79 PRO A C 1
ATOM 663 O O . PRO A 1 79 ? -7.533 -6.247 -2.426 1.00 68.44 79 PRO A O 1
ATOM 666 N N . LEU A 1 80 ? -7.232 -5.005 -0.584 1.00 61.47 80 LEU A N 1
ATOM 667 C CA . LEU A 1 80 ? -6.592 -6.054 0.205 1.00 61.47 80 LEU A CA 1
ATOM 668 C C . LEU A 1 80 ? -7.671 -7.081 0.598 1.00 61.47 80 LEU A C 1
ATOM 670 O O . LEU A 1 80 ? -8.285 -6.949 1.661 1.00 61.47 80 LEU A O 1
ATOM 674 N N . GLY A 1 81 ? -7.963 -8.030 -0.292 1.00 52.59 81 GLY A N 1
ATOM 675 C CA . GLY A 1 81 ? -9.014 -9.038 -0.130 1.00 52.59 81 GLY A CA 1
ATOM 676 C C . GLY A 1 81 ? -9.469 -9.634 -1.449 1.00 52.59 81 GLY A C 1
ATOM 677 O O . GLY A 1 81 ? -10.152 -8.902 -2.196 1.00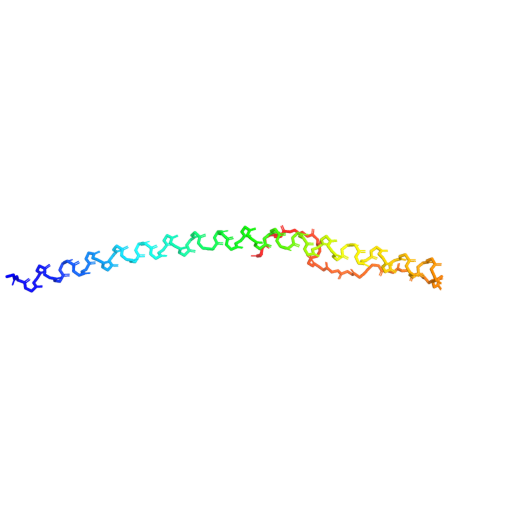 52.59 81 GLY A O 1
#

Radius of gyration: 26.24 Å; chains: 1; bounding box: 48×17×76 Å